Protein AF-A0A1Z1FDJ7-F1 (afdb_monomer)

Foldseek 3Di:
DPDPPDPDPPVVVVLLVVLLPDPQLVVLLVVLVVLQVVLQVVLVVCVVVVNNVVSVVSNVVSVVSSVVSNVVSVVNSPPDD

Structure (mmCIF, N/CA/C/O backbone):
data_AF-A0A1Z1FDJ7-F1
#
_entry.id   AF-A0A1Z1FDJ7-F1
#
loop_
_atom_site.group_PDB
_atom_site.id
_atom_site.type_symbol
_atom_site.label_atom_id
_atom_site.label_alt_id
_atom_site.label_comp_id
_atom_site.label_asym_id
_atom_site.label_entity_id
_atom_site.label_seq_id
_atom_site.pdbx_PDB_ins_code
_atom_site.Cartn_x
_atom_site.Cartn_y
_atom_site.Cartn_z
_atom_site.occupancy
_atom_site.B_iso_or_equiv
_atom_site.auth_seq_id
_atom_site.auth_comp_id
_atom_site.auth_asym_id
_atom_site.auth_atom_id
_atom_site.pdbx_PDB_model_num
ATOM 1 N N . MET A 1 1 ? 15.859 28.123 -49.409 1.00 45.25 1 MET A N 1
ATOM 2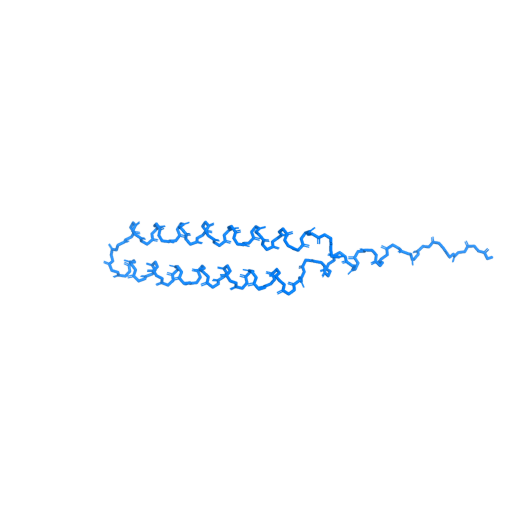 C CA . MET A 1 1 ? 15.961 26.824 -48.705 1.00 45.25 1 MET A CA 1
ATOM 3 C C . MET A 1 1 ? 16.719 27.023 -47.398 1.00 45.25 1 MET A C 1
ATOM 5 O O . MET A 1 1 ? 17.916 27.190 -47.504 1.00 45.25 1 MET A O 1
ATOM 9 N N . LYS A 1 2 ? 16.055 27.129 -46.233 1.00 46.16 2 LYS A N 1
ATOM 10 C CA . LYS A 1 2 ? 16.620 27.028 -44.854 1.00 46.16 2 LYS A CA 1
ATOM 11 C C . LYS A 1 2 ? 15.480 27.154 -43.814 1.00 46.16 2 LYS A C 1
ATOM 13 O O . LYS A 1 2 ? 15.495 28.019 -42.951 1.00 46.16 2 LYS A O 1
ATOM 18 N N . LYS A 1 3 ? 14.426 26.347 -43.961 1.00 47.69 3 LYS A N 1
ATOM 19 C CA . LYS A 1 3 ? 13.309 26.253 -43.002 1.00 47.69 3 LYS A CA 1
ATOM 20 C C . LYS A 1 3 ? 13.056 24.776 -42.690 1.00 47.69 3 LYS A C 1
ATOM 22 O O . LYS A 1 3 ? 12.029 24.251 -43.084 1.00 47.69 3 LYS A O 1
ATOM 27 N N . LEU A 1 4 ? 14.044 24.087 -42.124 1.00 54.34 4 LEU A N 1
ATOM 28 C CA . LEU A 1 4 ? 13.944 22.668 -41.742 1.00 54.34 4 LEU A CA 1
ATOM 29 C C . LEU A 1 4 ? 14.772 22.399 -40.473 1.00 54.34 4 LEU A C 1
ATOM 31 O O . LEU A 1 4 ? 15.602 21.501 -40.447 1.00 54.34 4 LEU A O 1
ATOM 35 N N . ILE A 1 5 ? 14.611 23.226 -39.439 1.00 57.12 5 ILE A N 1
ATOM 36 C CA . ILE A 1 5 ? 15.213 22.975 -38.121 1.00 57.12 5 ILE A CA 1
ATOM 37 C C . ILE A 1 5 ? 14.178 23.360 -37.059 1.00 57.12 5 ILE A C 1
ATOM 39 O O . ILE A 1 5 ? 14.302 24.398 -36.424 1.00 57.12 5 ILE A O 1
ATOM 43 N N . ALA A 1 6 ? 13.081 22.610 -36.948 1.00 53.25 6 ALA A N 1
ATOM 44 C CA . ALA A 1 6 ? 12.097 22.842 -35.879 1.00 53.25 6 ALA A CA 1
ATOM 45 C C . ALA A 1 6 ? 11.224 21.620 -35.541 1.00 53.25 6 ALA A C 1
ATOM 47 O O . ALA A 1 6 ? 10.157 21.779 -34.964 1.00 53.25 6 ALA A O 1
ATOM 48 N N . THR A 1 7 ? 11.623 20.401 -35.912 1.00 53.97 7 THR A N 1
ATOM 49 C CA . THR A 1 7 ? 10.772 19.207 -35.731 1.00 53.97 7 THR A CA 1
ATOM 50 C C . THR A 1 7 ? 11.592 17.969 -35.372 1.00 53.97 7 THR A C 1
ATOM 52 O O . THR A 1 7 ? 11.433 16.924 -35.991 1.00 53.97 7 THR A O 1
ATOM 55 N N . ALA A 1 8 ? 12.514 18.084 -34.414 1.00 53.75 8 ALA A N 1
ATOM 56 C CA . ALA A 1 8 ? 13.282 16.934 -33.915 1.00 53.75 8 ALA A CA 1
ATOM 57 C C . ALA A 1 8 ? 13.052 16.636 -32.421 1.00 53.75 8 ALA A C 1
ATOM 59 O O . ALA A 1 8 ? 13.374 15.547 -31.965 1.00 53.75 8 ALA A O 1
ATOM 60 N N . SER A 1 9 ? 12.460 17.557 -31.653 1.00 53.16 9 SER A N 1
ATOM 61 C CA . SER A 1 9 ? 12.411 17.438 -30.186 1.00 53.16 9 SER A CA 1
ATOM 62 C C . SER A 1 9 ? 11.159 16.753 -29.625 1.00 53.16 9 SER A C 1
ATOM 64 O O . SER A 1 9 ? 11.114 16.488 -28.432 1.00 53.16 9 SER A O 1
ATOM 66 N N . ALA A 1 10 ? 10.154 16.431 -30.449 1.00 52.59 10 ALA A N 1
ATOM 67 C CA . ALA A 1 10 ? 8.938 15.761 -29.969 1.00 52.59 10 ALA A CA 1
ATOM 68 C C . ALA A 1 10 ? 9.120 14.244 -29.757 1.00 52.59 10 ALA A C 1
ATOM 70 O O . ALA A 1 10 ? 8.407 13.650 -28.958 1.00 52.59 10 ALA A O 1
ATOM 71 N N . ALA A 1 11 ? 10.092 13.617 -30.430 1.00 53.12 11 ALA A N 1
ATOM 72 C CA . ALA A 1 11 ? 10.326 12.176 -30.309 1.00 53.12 11 ALA A CA 1
ATOM 73 C C . ALA A 1 11 ? 10.993 11.780 -28.977 1.00 53.12 11 ALA A C 1
ATOM 75 O O . ALA A 1 11 ? 10.792 10.667 -28.508 1.00 53.12 11 ALA A O 1
ATOM 76 N N . ALA A 1 12 ? 11.743 12.690 -28.344 1.00 51.91 12 ALA A N 1
ATOM 77 C CA . ALA A 1 12 ? 12.411 12.413 -27.071 1.00 51.91 12 ALA A CA 1
ATOM 78 C C . ALA A 1 12 ? 11.434 12.358 -25.882 1.00 51.91 12 ALA A C 1
ATOM 80 O O . ALA A 1 12 ? 11.659 11.599 -24.950 1.00 51.91 12 ALA A O 1
ATOM 81 N N . LEU A 1 13 ? 10.329 13.113 -25.931 1.00 52.41 13 LEU A N 1
ATOM 82 C CA . LEU A 1 13 ? 9.297 13.071 -24.887 1.00 52.41 13 LEU A CA 1
ATOM 83 C C . LEU A 1 13 ? 8.387 11.840 -25.016 1.00 52.41 13 LEU A C 1
ATOM 85 O O . LEU A 1 13 ? 7.909 11.332 -24.012 1.00 52.41 13 LEU A O 1
ATOM 89 N N . GLY A 1 14 ? 8.179 11.331 -26.236 1.00 51.38 14 GLY A N 1
ATOM 90 C CA . GLY A 1 14 ? 7.360 10.134 -26.467 1.00 51.38 14 GLY A CA 1
ATOM 91 C C . GLY A 1 14 ? 8.015 8.822 -26.020 1.00 51.38 14 GLY A C 1
ATOM 92 O O . GLY A 1 14 ? 7.305 7.857 -25.775 1.00 51.38 14 GLY A O 1
ATOM 93 N N . LEU A 1 15 ? 9.346 8.785 -25.897 1.00 52.84 15 LEU A N 1
ATOM 94 C CA . LEU A 1 15 ? 10.085 7.615 -25.400 1.00 52.84 15 LEU A CA 1
ATOM 95 C C . LEU A 1 15 ? 10.182 7.579 -23.869 1.00 52.84 15 LEU A C 1
ATOM 97 O O . LEU A 1 15 ? 10.348 6.504 -23.312 1.00 52.84 15 LEU A O 1
ATOM 101 N N . ALA A 1 16 ? 10.056 8.728 -23.196 1.00 53.50 16 ALA A N 1
ATOM 102 C CA . ALA A 1 16 ? 10.096 8.799 -21.736 1.00 53.50 16 ALA A CA 1
ATOM 103 C C . ALA A 1 16 ? 8.787 8.315 -21.087 1.00 53.50 16 ALA A C 1
ATOM 105 O O . ALA A 1 16 ? 8.835 7.707 -20.030 1.00 53.50 16 ALA A O 1
ATOM 106 N N . LEU A 1 17 ? 7.628 8.516 -21.732 1.00 54.28 17 LEU A N 1
ATOM 107 C CA . LEU A 1 17 ? 6.349 8.000 -21.216 1.00 54.28 17 LEU A CA 1
ATOM 108 C C . LEU A 1 17 ? 6.190 6.482 -21.373 1.00 54.28 17 LEU A C 1
ATOM 110 O O . LEU A 1 17 ? 5.387 5.896 -20.669 1.00 54.28 17 LEU A O 1
ATOM 114 N N . ALA A 1 18 ? 6.921 5.850 -22.295 1.00 56.28 18 ALA A N 1
ATOM 115 C CA . ALA A 1 18 ? 6.887 4.395 -22.457 1.00 56.28 18 ALA A CA 1
ATOM 116 C C . ALA A 1 18 ? 7.815 3.661 -21.471 1.00 56.28 18 ALA A C 1
ATOM 118 O O . ALA A 1 18 ? 7.835 2.435 -21.466 1.00 56.28 18 ALA A O 1
ATOM 119 N N . ALA A 1 19 ? 8.627 4.398 -20.702 1.00 57.19 19 ALA A N 1
ATOM 120 C CA . ALA A 1 19 ? 9.527 3.827 -19.705 1.00 57.19 19 ALA A CA 1
ATOM 121 C C . ALA A 1 19 ? 8.851 3.633 -18.334 1.00 57.19 19 ALA A C 1
ATOM 123 O O . ALA A 1 19 ? 9.214 2.669 -17.671 1.00 57.19 19 ALA A O 1
ATOM 124 N N . CYS A 1 20 ? 7.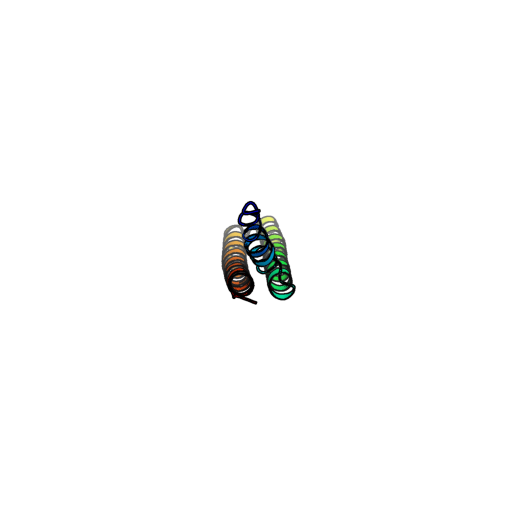862 4.472 -17.990 1.00 59.94 20 CYS A N 1
ATOM 125 C CA . CYS A 1 20 ? 7.013 4.395 -16.783 1.00 59.94 20 CYS A CA 1
ATOM 126 C C . CYS A 1 20 ? 5.702 3.604 -17.011 1.00 59.94 20 CYS A C 1
ATOM 128 O O . CYS A 1 20 ? 4.647 4.000 -16.537 1.00 59.94 20 CYS A O 1
ATOM 130 N N . ASP A 1 21 ? 5.719 2.612 -17.900 1.00 71.88 21 ASP A N 1
ATOM 131 C CA . ASP A 1 21 ? 4.592 1.683 -18.114 1.00 71.88 21 ASP A CA 1
ATOM 132 C C . ASP A 1 21 ? 5.183 0.322 -18.498 1.00 71.88 21 ASP A C 1
ATOM 134 O O . ASP A 1 21 ? 4.875 -0.293 -19.529 1.00 71.88 21 ASP A O 1
ATOM 138 N N . SER A 1 22 ? 6.214 -0.082 -17.754 1.00 80.25 22 SER A N 1
ATOM 139 C CA . SER A 1 22 ? 6.905 -1.327 -18.052 1.00 80.25 22 SER A CA 1
ATOM 140 C C . SER A 1 22 ? 6.077 -2.512 -17.538 1.00 80.25 22 SER A C 1
ATOM 142 O O . SER A 1 22 ? 5.511 -2.452 -16.451 1.00 80.25 22 SER A O 1
ATOM 144 N N . PRO A 1 23 ? 6.049 -3.667 -18.231 1.00 84.06 23 PRO A N 1
ATOM 145 C CA . PRO A 1 23 ? 5.322 -4.837 -17.731 1.00 84.06 23 PRO A CA 1
ATOM 146 C C . PRO A 1 23 ? 5.793 -5.344 -16.360 1.00 84.06 23 PRO A C 1
ATOM 148 O O . PRO A 1 23 ? 5.123 -6.187 -15.771 1.00 84.06 23 PRO A O 1
ATOM 151 N N . ALA A 1 24 ? 6.982 -4.935 -15.910 1.00 84.25 24 ALA A N 1
ATOM 152 C CA . ALA A 1 24 ? 7.532 -5.302 -14.611 1.00 84.25 24 ALA A CA 1
ATOM 153 C C . ALA A 1 24 ? 7.055 -4.357 -13.497 1.00 84.25 24 ALA A C 1
ATOM 155 O O . ALA A 1 24 ? 6.680 -4.855 -12.443 1.00 84.25 24 ALA A O 1
ATOM 156 N N . GLU A 1 25 ? 7.035 -3.046 -13.758 1.00 86.25 25 GLU A N 1
ATOM 157 C CA . GLU A 1 25 ? 6.424 -2.006 -12.910 1.00 86.25 25 GLU A CA 1
ATOM 158 C C . GLU A 1 25 ? 4.950 -2.327 -12.662 1.00 86.25 25 GLU A C 1
ATOM 160 O O . GLU A 1 25 ? 4.584 -2.598 -11.527 1.00 86.25 25 GLU A O 1
ATOM 165 N N . ASN A 1 26 ? 4.155 -2.510 -13.720 1.00 87.69 26 ASN A N 1
ATOM 16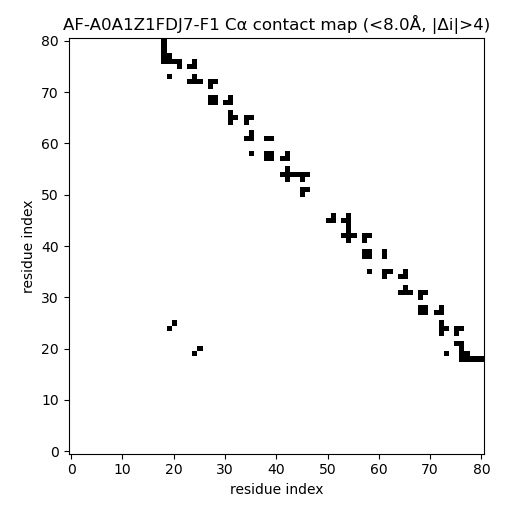6 C CA . ASN A 1 26 ? 2.725 -2.806 -13.576 1.00 87.69 26 ASN A CA 1
ATOM 167 C C . ASN A 1 26 ? 2.471 -4.113 -12.807 1.00 87.69 26 ASN A C 1
ATOM 169 O O . ASN A 1 26 ? 1.536 -4.208 -12.030 1.00 87.69 26 ASN A O 1
ATOM 173 N N . GLN A 1 27 ? 3.311 -5.141 -12.988 1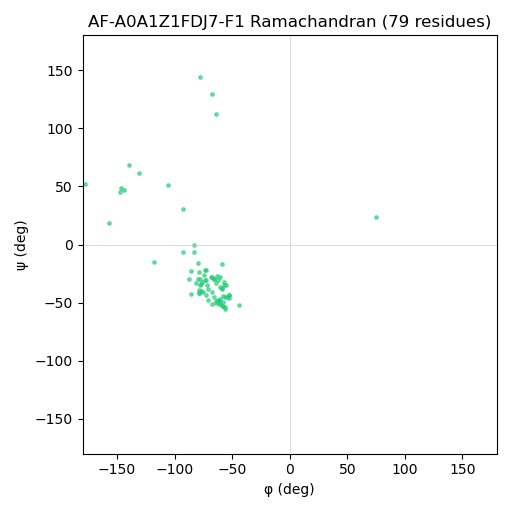.00 90.00 27 GLN A N 1
ATOM 174 C CA . GLN A 1 27 ? 3.180 -6.381 -12.208 1.00 90.00 27 GLN A CA 1
ATOM 175 C C . GLN A 1 27 ? 3.520 -6.190 -10.728 1.00 90.00 27 GLN A C 1
ATOM 177 O O . GLN A 1 27 ? 3.073 -6.977 -9.896 1.00 90.00 27 GLN A O 1
ATOM 182 N N . MET A 1 28 ? 4.386 -5.238 -10.400 1.00 90.38 28 MET A N 1
ATOM 183 C CA . MET A 1 28 ? 4.722 -4.903 -9.020 1.00 90.38 28 MET A CA 1
ATOM 184 C C . MET A 1 28 ? 3.626 -4.041 -8.394 1.00 90.38 28 MET A C 1
ATOM 186 O O . MET A 1 28 ? 3.222 -4.357 -7.281 1.00 90.38 28 MET A O 1
ATOM 190 N N . GLU A 1 29 ? 3.086 -3.064 -9.125 1.00 89.62 29 GLU A N 1
ATOM 191 C CA . GLU A 1 29 ? 1.900 -2.292 -8.725 1.00 89.62 29 GLU A CA 1
ATOM 192 C C . GLU A 1 29 ? 0.689 -3.208 -8.487 1.00 89.62 29 GLU A C 1
ATOM 194 O O . GLU A 1 29 ? 0.117 -3.189 -7.404 1.00 89.62 29 GLU A O 1
ATOM 199 N N . ASP A 1 30 ? 0.380 -4.121 -9.419 1.00 94.00 30 ASP A N 1
ATOM 200 C CA . ASP A 1 30 ? -0.697 -5.114 -9.261 1.00 94.00 30 ASP A CA 1
ATOM 201 C C . ASP A 1 30 ? -0.501 -5.986 -7.999 1.00 94.00 30 ASP A C 1
ATOM 203 O O . ASP A 1 30 ? -1.457 -6.474 -7.393 1.00 94.00 30 ASP A O 1
ATOM 207 N N . GLN A 1 31 ? 0.753 -6.254 -7.613 1.00 93.31 31 G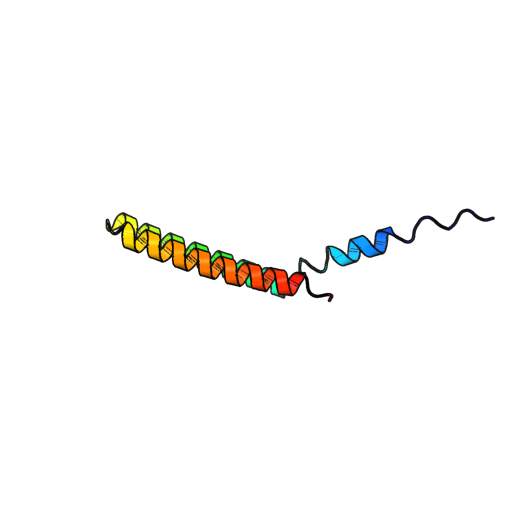LN A N 1
ATOM 208 C CA . GLN A 1 31 ? 1.061 -7.003 -6.392 1.00 93.31 31 GLN A CA 1
ATOM 209 C C . GLN A 1 31 ? 0.925 -6.146 -5.133 1.00 93.31 31 GLN A C 1
ATOM 211 O O . GLN A 1 31 ? 0.538 -6.698 -4.104 1.00 93.31 31 GLN A O 1
ATOM 216 N N . ALA A 1 32 ? 1.261 -4.858 -5.202 1.00 93.00 32 ALA A N 1
ATOM 217 C CA . ALA A 1 32 ? 1.077 -3.904 -4.114 1.00 93.00 32 ALA A CA 1
ATOM 218 C C . ALA A 1 32 ? -0.421 -3.740 -3.807 1.00 93.00 32 ALA A C 1
ATOM 220 O O . ALA A 1 32 ? -0.839 -4.029 -2.687 1.00 93.00 32 ALA A O 1
ATOM 221 N N . GLU A 1 33 ? -1.237 -3.487 -4.838 1.00 94.00 33 GLU A N 1
ATOM 222 C CA . GLU A 1 33 ? -2.702 -3.391 -4.735 1.00 94.00 33 GLU A CA 1
ATOM 223 C C . GLU A 1 33 ? -3.303 -4.687 -4.162 1.00 94.00 33 GLU A C 1
ATOM 225 O O . GLU A 1 33 ? -4.098 -4.667 -3.226 1.00 94.00 33 GLU A O 1
ATOM 230 N N . ALA A 1 34 ? -2.850 -5.858 -4.630 1.00 95.81 34 ALA A N 1
ATOM 231 C CA . ALA A 1 34 ? -3.326 -7.133 -4.093 1.00 95.81 34 ALA A CA 1
ATOM 232 C C . ALA A 1 34 ? -2.935 -7.372 -2.621 1.00 95.81 34 ALA A C 1
ATOM 234 O O . ALA A 1 34 ? -3.626 -8.114 -1.914 1.00 95.81 34 ALA A O 1
ATOM 235 N N . VAL A 1 35 ? -1.807 -6.817 -2.162 1.00 93.56 35 VAL A N 1
ATOM 236 C CA . VAL A 1 35 ? -1.414 -6.866 -0.747 1.00 93.56 35 VAL A CA 1
ATOM 237 C C . VAL A 1 35 ? -2.331 -5.970 0.070 1.00 93.56 35 VAL A C 1
ATOM 239 O O . VAL A 1 35 ? -2.843 -6.455 1.079 1.00 93.56 35 VAL A O 1
ATOM 242 N N . GLU A 1 36 ? -2.560 -4.738 -0.383 1.00 94.06 36 GLU A N 1
ATOM 243 C CA . GLU A 1 36 ? -3.425 -3.754 0.269 1.00 94.06 36 GLU A CA 1
ATOM 244 C C . GLU A 1 36 ? -4.853 -4.296 0.425 1.00 94.06 36 GLU A C 1
ATOM 246 O O . GLU A 1 36 ? -5.324 -4.440 1.557 1.00 94.06 36 GLU A O 1
ATOM 251 N N . ASP A 1 37 ? -5.460 -4.774 -0.668 1.00 95.75 37 ASP A N 1
ATOM 252 C CA . ASP A 1 37 ? -6.780 -5.424 -0.685 1.00 95.75 37 ASP A CA 1
ATOM 253 C C . ASP A 1 37 ? -6.861 -6.580 0.325 1.00 95.75 37 ASP A C 1
ATOM 255 O O . ASP A 1 37 ? -7.854 -6.775 1.036 1.00 95.75 37 ASP A O 1
ATOM 259 N N . GLN A 1 38 ? -5.814 -7.411 0.385 1.00 95.19 38 GLN A N 1
ATOM 260 C CA . GLN A 1 38 ? -5.787 -8.549 1.296 1.00 95.19 38 GLN A CA 1
ATOM 261 C C . GLN A 1 38 ? -5.726 -8.093 2.758 1.00 95.19 38 GLN A C 1
ATOM 263 O O . GLN A 1 38 ? -6.361 -8.718 3.619 1.00 95.19 38 GLN A O 1
ATOM 268 N N . THR A 1 39 ? -4.933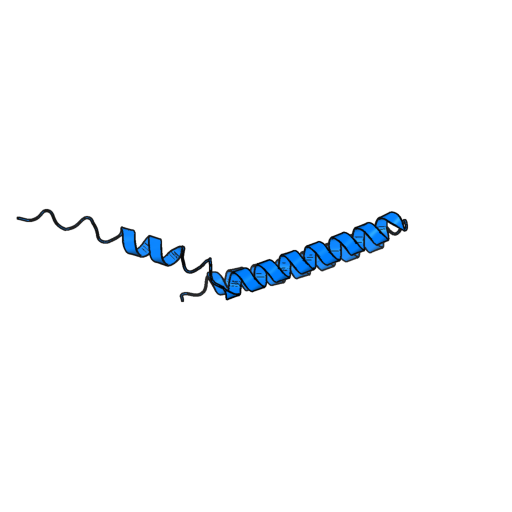 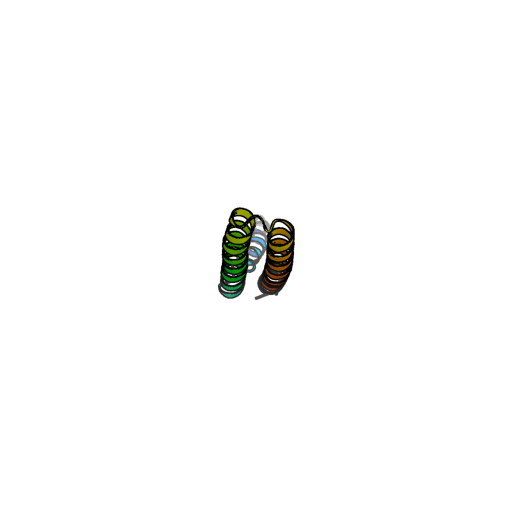-7.065 3.055 1.00 94.19 39 THR A N 1
ATOM 269 C CA . THR A 1 39 ? -4.817 -6.514 4.405 1.00 94.19 39 THR A CA 1
ATOM 270 C C . THR A 1 39 ? -6.069 -5.765 4.830 1.00 94.19 39 THR A C 1
ATOM 272 O O . THR A 1 39 ? -6.493 -5.982 5.961 1.00 94.19 39 THR A O 1
ATOM 275 N N . GLU A 1 40 ? -6.725 -5.026 3.937 1.00 95.19 40 GLU A N 1
ATOM 276 C CA . GLU A 1 40 ? -7.987 -4.332 4.217 1.00 95.19 40 GLU A CA 1
ATOM 277 C C . GLU A 1 40 ? -9.098 -5.343 4.538 1.00 95.19 40 GLU A C 1
ATOM 279 O O . GLU A 1 40 ? -9.694 -5.296 5.611 1.00 95.19 40 GLU A O 1
ATOM 284 N N . MET A 1 41 ? -9.277 -6.386 3.715 1.00 96.88 41 MET A N 1
ATOM 285 C CA . MET A 1 41 ? -10.228 -7.469 4.026 1.00 96.88 41 MET A CA 1
ATOM 286 C C . MET A 1 41 ? -9.934 -8.155 5.370 1.00 96.88 41 MET A C 1
ATOM 288 O O . MET A 1 41 ? -10.840 -8.639 6.060 1.00 96.88 41 MET A O 1
ATOM 292 N N . GLN A 1 42 ? -8.655 -8.276 5.734 1.00 96.06 42 GLN A N 1
ATOM 293 C CA . GLN A 1 42 ? -8.272 -8.844 7.020 1.00 96.06 42 GLN A CA 1
ATOM 294 C C . GLN A 1 42 ? -8.584 -7.880 8.167 1.00 96.06 42 GLN A C 1
ATOM 296 O O . GLN A 1 42 ? -9.126 -8.335 9.176 1.00 96.06 42 GLN A O 1
ATOM 301 N N . ALA A 1 43 ? -8.291 -6.593 8.013 1.00 96.25 43 ALA A N 1
ATOM 302 C CA . ALA A 1 43 ? -8.590 -5.552 8.984 1.00 96.25 43 ALA A CA 1
ATOM 303 C C . ALA A 1 43 ? -10.099 -5.438 9.226 1.00 96.25 43 ALA A C 1
ATOM 305 O O . ALA A 1 43 ? -10.518 -5.587 10.372 1.00 96.25 43 ALA A O 1
ATOM 306 N N . GLU A 1 44 ? -10.919 -5.381 8.172 1.00 96.62 44 GLU A N 1
ATOM 307 C CA . GLU A 1 44 ? -12.387 -5.404 8.271 1.00 96.62 44 GLU A CA 1
ATOM 308 C C . GLU A 1 44 ? -12.879 -6.600 9.103 1.00 96.62 44 GLU A C 1
ATOM 310 O O . GLU A 1 44 ? -13.732 -6.471 9.983 1.00 96.62 44 GLU A O 1
ATOM 315 N N . SER A 1 45 ? -12.300 -7.789 8.890 1.00 97.50 45 SER A N 1
ATOM 316 C CA . SER A 1 45 ? -12.673 -8.982 9.661 1.00 97.50 45 SER A CA 1
ATOM 317 C C . SER A 1 45 ? -12.314 -8.885 11.153 1.00 97.50 45 SER A C 1
ATOM 319 O O . SER A 1 45 ? -12.983 -9.491 11.998 1.00 97.50 45 SER A O 1
ATOM 321 N N . LEU A 1 46 ? -11.254 -8.141 11.487 1.00 96.88 46 LEU A N 1
ATOM 322 C CA . LEU A 1 46 ? -10.819 -7.880 12.859 1.00 96.88 46 LEU A CA 1
ATOM 323 C C . LEU A 1 46 ? -11.689 -6.793 13.505 1.00 96.88 46 LEU A C 1
ATOM 325 O O . LEU A 1 46 ? -12.061 -6.944 14.673 1.00 96.88 46 LEU A O 1
ATOM 329 N N . GLU A 1 47 ? -12.065 -5.754 12.759 1.00 96.62 47 GLU A N 1
ATOM 330 C CA . GLU A 1 47 ? -13.011 -4.722 13.198 1.00 96.62 47 GLU A CA 1
ATOM 331 C C . GLU A 1 47 ? -14.382 -5.317 13.526 1.00 96.62 47 GLU A C 1
ATOM 333 O O . GLU A 1 47 ? -14.907 -5.090 14.619 1.00 96.62 47 GLU A O 1
ATOM 338 N N . ASP A 1 48 ? -14.915 -6.179 12.655 1.00 97.31 48 ASP A N 1
ATOM 339 C CA . ASP A 1 48 ? -16.177 -6.898 12.879 1.00 97.31 48 ASP A CA 1
ATOM 340 C C . ASP A 1 48 ? -16.124 -7.797 14.130 1.00 97.31 48 ASP A C 1
ATOM 342 O O . ASP A 1 48 ? -17.137 -8.046 14.795 1.00 97.31 48 ASP A O 1
ATOM 346 N N . ALA A 1 49 ? -14.928 -8.272 14.492 1.00 97.31 49 ALA A N 1
ATOM 347 C CA . ALA A 1 49 ? -14.678 -9.027 15.717 1.00 97.31 49 ALA A CA 1
ATOM 348 C C . ALA A 1 49 ? -14.467 -8.136 16.962 1.00 97.31 49 ALA A C 1
ATOM 350 O O . ALA A 1 49 ? -14.270 -8.662 18.063 1.00 97.31 49 ALA A O 1
ATOM 351 N N . GLY A 1 50 ? -14.524 -6.809 16.817 1.00 97.06 50 GLY A N 1
ATOM 352 C CA . GLY A 1 50 ? -14.309 -5.828 17.881 1.00 97.06 50 GLY A CA 1
ATOM 353 C C . GLY A 1 50 ? -12.840 -5.652 18.273 1.00 97.06 50 GLY A C 1
ATOM 354 O O . GLY A 1 50 ? -12.550 -5.276 19.411 1.00 97.06 50 GLY A O 1
ATOM 355 N N . MET A 1 51 ? -11.909 -5.974 17.373 1.00 97.31 51 MET A N 1
ATOM 356 C CA . MET A 1 51 ? -10.464 -5.907 17.597 1.00 97.31 51 MET A CA 1
ATOM 357 C C . MET A 1 51 ? -9.825 -4.717 16.863 1.00 97.31 51 MET A C 1
ATOM 359 O O . MET A 1 51 ? -8.817 -4.899 16.188 1.00 97.31 51 MET A O 1
ATOM 363 N N . GLU A 1 52 ? -10.369 -3.508 17.051 1.00 95.19 52 GLU A N 1
ATOM 364 C CA . GLU A 1 52 ? -9.928 -2.252 16.398 1.00 95.19 52 GLU A CA 1
ATOM 365 C C . GLU A 1 52 ? -8.397 -2.088 16.389 1.00 95.19 52 GLU A C 1
ATOM 367 O O . GLU A 1 52 ? -7.794 -1.993 15.334 1.00 95.19 52 GLU A O 1
ATOM 372 N N . GLN A 1 53 ? -7.715 -2.218 17.536 1.00 96.62 53 GLN A N 1
ATOM 373 C CA . GLN A 1 53 ? -6.249 -2.057 17.566 1.00 96.62 53 GLN A CA 1
ATOM 374 C C . GLN A 1 53 ? -5.467 -3.085 16.737 1.00 96.62 53 GLN A C 1
ATOM 376 O O . GLN A 1 53 ? -4.325 -2.832 16.367 1.00 96.62 53 GLN A O 1
ATOM 381 N N . GLN A 1 54 ? -6.014 -4.284 16.528 1.00 95.88 54 GLN A N 1
ATOM 382 C CA . GLN A 1 54 ? -5.368 -5.275 15.666 1.00 95.88 54 GLN A CA 1
ATOM 383 C C . GLN A 1 54 ? -5.663 -5.004 14.196 1.00 95.88 54 GLN A C 1
ATOM 385 O O . GLN A 1 54 ? -4.784 -5.276 13.388 1.00 95.88 54 GLN A O 1
ATOM 390 N N . ALA A 1 55 ? -6.847 -4.475 13.873 1.00 96.56 55 ALA A N 1
ATOM 391 C CA . ALA A 1 55 ? -7.166 -3.999 12.533 1.00 96.56 55 ALA A CA 1
ATOM 392 C C . ALA A 1 55 ? -6.218 -2.859 12.134 1.00 96.56 55 ALA A C 1
ATOM 394 O O . ALA A 1 55 ? -5.496 -3.022 11.157 1.00 96.56 55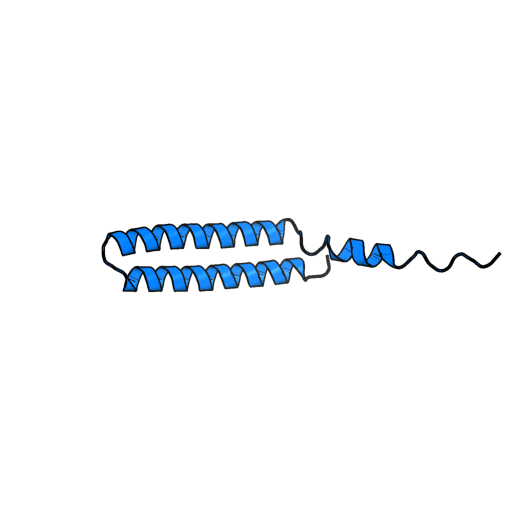 ALA A O 1
ATOM 395 N N . ASP A 1 56 ? -6.079 -1.832 12.986 1.00 96.38 56 ASP A N 1
ATOM 396 C CA . ASP A 1 56 ? -5.163 -0.700 12.769 1.00 96.38 56 ASP A CA 1
ATOM 397 C C . ASP A 1 56 ? -3.723 -1.173 12.489 1.00 96.38 56 ASP A C 1
ATOM 399 O O . ASP A 1 56 ? -3.066 -0.721 11.559 1.00 96.38 56 ASP A O 1
ATOM 403 N N . MET A 1 57 ? -3.213 -2.127 13.281 1.00 96.81 57 MET A N 1
ATOM 404 C CA . MET A 1 57 ? -1.861 -2.668 13.079 1.00 96.81 57 MET A CA 1
ATOM 405 C C . MET A 1 57 ? -1.720 -3.484 11.789 1.00 96.81 57 MET A C 1
ATOM 407 O O . MET A 1 57 ? -0.600 -3.647 11.301 1.00 96.81 57 MET A O 1
ATOM 411 N N . VAL A 1 58 ? -2.799 -4.103 11.307 1.00 95.38 58 VAL A N 1
ATOM 412 C CA . VAL A 1 58 ? -2.792 -4.880 10.062 1.00 95.38 58 VAL A CA 1
ATOM 413 C C . VAL A 1 58 ? -2.850 -3.948 8.859 1.00 95.38 58 VAL A C 1
ATOM 415 O O . VAL A 1 58 ? -2.087 -4.180 7.926 1.00 95.38 58 VAL A O 1
ATOM 418 N N . GLU A 1 59 ? -3.673 -2.899 8.908 1.00 95.44 59 GLU A N 1
ATOM 419 C CA . GLU A 1 59 ? -3.684 -1.825 7.907 1.00 95.44 59 GLU A CA 1
ATOM 420 C C . GLU A 1 59 ? -2.318 -1.150 7.818 1.00 95.44 59 GLU A C 1
ATOM 422 O O . GLU A 1 59 ? -1.715 -1.174 6.754 1.00 95.44 59 GLU A O 1
ATOM 427 N N . GLU A 1 60 ? -1.753 -0.684 8.937 1.00 96.38 60 GLU A N 1
ATOM 428 C CA . GLU A 1 60 ? -0.459 0.020 8.941 1.00 96.38 60 GLU A CA 1
ATOM 429 C C . GLU A 1 60 ? 0.679 -0.852 8.368 1.00 96.38 60 GLU A C 1
ATOM 431 O O . GLU A 1 60 ? 1.530 -0.378 7.619 1.00 96.38 60 GLU A O 1
ATOM 436 N N . GLN A 1 61 ? 0.680 -2.161 8.655 1.00 94.44 61 GLN A N 1
ATOM 437 C CA . GLN A 1 61 ? 1.643 -3.098 8.056 1.00 94.44 61 GLN A CA 1
ATOM 438 C C . GLN A 1 61 ? 1.373 -3.393 6.574 1.00 94.44 61 GLN A C 1
ATOM 440 O O . GLN A 1 61 ? 2.308 -3.731 5.843 1.00 94.44 61 GLN A O 1
ATOM 445 N N . GLY A 1 62 ? 0.108 -3.358 6.156 1.00 94.62 62 GLY A N 1
ATOM 446 C CA . GLY A 1 62 ? -0.305 -3.505 4.765 1.00 94.62 62 GLY A CA 1
ATOM 447 C C . GLY A 1 62 ? 0.140 -2.314 3.933 1.00 94.62 62 GLY A C 1
ATOM 448 O O . GLY A 1 62 ? 0.845 -2.514 2.946 1.00 94.62 62 GLY A O 1
ATOM 449 N N . GLU A 1 63 ? -0.172 -1.106 4.403 1.00 94.75 63 GLU A N 1
ATOM 450 C CA . GLU A 1 63 ? 0.246 0.172 3.822 1.00 94.75 63 GLU A CA 1
ATOM 451 C C . GLU A 1 63 ? 1.772 0.252 3.711 1.00 94.75 63 GLU A C 1
ATOM 453 O O . GLU A 1 63 ? 2.285 0.384 2.605 1.00 94.75 63 GLU A O 1
ATOM 458 N N . GLU A 1 64 ? 2.530 0.035 4.800 1.00 96.38 64 GLU A N 1
ATOM 459 C CA . GLU A 1 64 ? 4.005 0.065 4.738 1.00 96.38 64 GLU A CA 1
ATOM 460 C C . GLU A 1 64 ? 4.567 -0.910 3.694 1.00 96.38 64 GLU A C 1
ATOM 462 O O . GLU A 1 64 ? 5.602 -0.663 3.070 1.00 96.38 64 GLU A O 1
ATOM 467 N N . ARG A 1 65 ? 3.917 -2.064 3.517 1.00 93.69 65 ARG A N 1
ATOM 468 C CA . ARG A 1 65 ? 4.355 -3.061 2.545 1.00 93.69 65 ARG A CA 1
ATOM 469 C C . ARG A 1 65 ? 3.973 -2.684 1.117 1.00 93.69 65 ARG A C 1
ATOM 471 O O . ARG A 1 65 ? 4.794 -2.937 0.234 1.00 93.69 65 ARG A O 1
ATOM 478 N N . SER A 1 66 ? 2.774 -2.145 0.911 1.00 93.38 66 SER A N 1
ATOM 479 C CA . SER A 1 66 ? 2.319 -1.631 -0.381 1.00 93.38 66 SER A CA 1
ATOM 480 C C . SER A 1 66 ? 3.233 -0.493 -0.830 1.00 93.38 66 SER A C 1
ATOM 482 O O . SER A 1 66 ? 3.862 -0.607 -1.877 1.00 93.38 66 SER A O 1
ATOM 484 N N . ASP A 1 67 ? 3.483 0.484 0.045 1.00 93.81 67 ASP A N 1
ATOM 485 C CA . ASP A 1 67 ? 4.382 1.618 -0.193 1.00 93.81 67 ASP A CA 1
ATOM 486 C C . ASP A 1 67 ? 5.790 1.166 -0.612 1.00 93.81 67 ASP A C 1
ATOM 488 O O . ASP A 1 67 ? 6.364 1.676 -1.573 1.00 93.81 67 ASP A O 1
ATOM 492 N N . MET A 1 68 ? 6.366 0.169 0.075 1.00 94.75 68 MET A N 1
ATOM 493 C CA . MET A 1 68 ? 7.672 -0.384 -0.311 1.00 94.75 68 MET A CA 1
ATOM 494 C C . MET A 1 68 ? 7.651 -1.060 -1.691 1.00 94.75 68 MET A C 1
ATOM 496 O O . MET A 1 68 ? 8.676 -1.089 -2.377 1.00 94.75 68 MET A O 1
ATOM 500 N N . MET A 1 69 ? 6.530 -1.674 -2.072 1.00 92.31 69 MET A N 1
ATOM 501 C CA . MET A 1 69 ? 6.368 -2.316 -3.377 1.00 92.31 69 MET A CA 1
ATOM 502 C C . MET A 1 69 ? 6.162 -1.281 -4.485 1.00 92.31 69 MET A C 1
ATOM 504 O O . MET A 1 69 ? 6.780 -1.432 -5.538 1.00 92.31 69 MET A O 1
ATOM 508 N N . GLU A 1 70 ? 5.381 -0.231 -4.231 1.00 90.81 70 GLU A N 1
ATOM 509 C CA . GLU A 1 70 ? 5.198 0.913 -5.128 1.00 90.81 70 GLU A CA 1
ATOM 510 C C . GLU A 1 70 ? 6.514 1.665 -5.349 1.00 90.81 70 GLU A C 1
ATOM 512 O O . GLU A 1 70 ? 6.914 1.856 -6.492 1.00 90.81 70 GLU A O 1
ATOM 517 N N . GLU A 1 71 ? 7.270 1.985 -4.290 1.00 90.81 71 GLU A N 1
ATOM 518 C CA . GLU A 1 71 ? 8.584 2.638 -4.424 1.00 90.81 71 GLU A CA 1
ATOM 519 C C . GLU A 1 71 ? 9.546 1.776 -5.262 1.00 90.81 71 GLU A C 1
ATOM 521 O O . GLU A 1 71 ? 10.319 2.276 -6.084 1.00 90.81 71 GLU A O 1
ATOM 526 N N . GLN A 1 72 ? 9.476 0.451 -5.103 1.00 89.19 72 GLN A N 1
ATOM 527 C CA . GLN A 1 72 ? 10.271 -0.461 -5.914 1.00 89.19 72 GLN A CA 1
ATOM 528 C C . GLN A 1 72 ? 9.781 -0.544 -7.369 1.00 89.19 72 GLN A C 1
ATOM 530 O O . GLN A 1 72 ? 10.612 -0.705 -8.265 1.00 89.19 72 GLN A O 1
ATOM 535 N N . ALA A 1 73 ? 8.473 -0.446 -7.618 1.00 87.25 73 ALA A N 1
ATOM 536 C CA . ALA A 1 73 ? 7.903 -0.382 -8.962 1.00 87.25 73 ALA A CA 1
ATOM 537 C C . ALA A 1 73 ? 8.326 0.913 -9.676 1.00 87.25 73 ALA A C 1
ATOM 539 O O . ALA A 1 73 ? 8.843 0.852 -10.796 1.00 87.25 73 ALA A O 1
ATOM 540 N N . ASP A 1 74 ? 8.244 2.047 -8.979 1.00 85.00 74 ASP A N 1
ATOM 541 C CA . ASP A 1 74 ? 8.697 3.360 -9.438 1.00 85.00 74 ASP A CA 1
ATOM 542 C C . ASP A 1 74 ? 10.181 3.337 -9.829 1.00 85.00 74 ASP A C 1
ATOM 544 O O . ASP A 1 74 ? 10.560 3.817 -10.901 1.00 85.00 74 ASP A O 1
ATOM 548 N N . ASP A 1 75 ? 11.044 2.725 -9.012 1.00 84.25 75 ASP A N 1
ATOM 549 C CA . ASP A 1 75 ? 12.472 2.572 -9.319 1.00 84.25 75 ASP A CA 1
ATOM 550 C C . ASP A 1 75 ? 12.717 1.733 -10.592 1.00 84.25 75 ASP A C 1
ATOM 552 O O . ASP A 1 75 ? 13.697 1.954 -11.318 1.00 84.25 75 ASP A O 1
ATOM 556 N N . MET A 1 76 ? 11.831 0.776 -10.896 1.00 77.56 76 MET A N 1
ATOM 557 C CA . MET A 1 76 ? 11.892 -0.044 -12.112 1.00 77.56 76 MET A CA 1
ATOM 558 C C . MET A 1 76 ? 11.411 0.716 -13.359 1.00 77.56 76 MET A C 1
ATOM 560 O O . MET A 1 76 ? 11.975 0.501 -14.436 1.00 77.56 76 MET A O 1
ATOM 564 N N . GLY A 1 77 ? 10.428 1.612 -13.223 1.00 70.06 77 GLY A N 1
ATOM 565 C CA . GLY A 1 77 ? 9.937 2.496 -14.292 1.00 70.06 77 GLY A CA 1
ATOM 566 C C . GLY A 1 77 ? 10.816 3.736 -14.531 1.00 70.06 77 GLY A C 1
ATOM 567 O O . GLY A 1 77 ? 10.944 4.228 -15.656 1.00 70.06 77 GLY A O 1
ATOM 568 N N . ALA A 1 78 ? 11.499 4.226 -13.492 1.00 63.34 78 ALA A N 1
ATOM 569 C CA . ALA A 1 78 ? 12.432 5.355 -13.557 1.00 63.34 78 ALA A CA 1
ATOM 570 C C . ALA A 1 78 ? 13.820 4.968 -14.100 1.00 63.34 78 ALA A C 1
ATOM 572 O O . ALA A 1 78 ? 14.609 5.840 -14.499 1.00 63.34 78 ALA A O 1
ATOM 573 N N . ALA A 1 79 ? 14.139 3.671 -14.141 1.00 49.03 79 ALA A N 1
ATOM 574 C CA . ALA A 1 79 ? 15.349 3.176 -14.776 1.00 49.03 79 ALA A CA 1
ATOM 575 C C . ALA A 1 79 ? 15.280 3.392 -16.305 1.00 49.03 79 ALA A C 1
ATOM 577 O O . ALA A 1 79 ? 14.305 3.006 -16.950 1.00 49.03 79 ALA A O 1
ATOM 578 N N . PRO A 1 80 ? 16.309 3.990 -16.937 1.00 47.78 80 PRO A N 1
ATOM 579 C CA . PRO A 1 80 ? 16.337 4.114 -18.388 1.00 47.78 80 PRO A CA 1
ATOM 580 C C . PRO A 1 80 ? 16.395 2.718 -19.031 1.00 47.78 80 PRO A C 1
ATOM 582 O O . PRO A 1 80 ? 17.405 2.023 -18.896 1.00 47.78 80 PRO A O 1
ATOM 585 N N . GLN A 1 81 ? 15.312 2.343 -19.721 1.00 45.41 81 GLN A N 1
ATOM 586 C CA . GLN A 1 81 ? 15.186 1.133 -20.547 1.00 45.41 81 GLN A CA 1
ATOM 587 C C . GLN A 1 81 ? 16.073 1.223 -21.805 1.00 45.41 81 GLN A C 1
ATOM 589 O O . GLN A 1 81 ? 16.016 2.268 -22.502 1.00 45.41 81 GLN A O 1
#

Organism: NCBI:txid450378

Nearest PDB structures (foldseek):
  2hr5-assembly1_A  TM=7.700E-01  e=6.887E+00  Pyrococcus furiosus
  5los-assembly1_A  TM=6.228E-01  e=6.498E+00  Serendipita indica DSM 11827
  6tz5-assembly1_AA  TM=5.565E-01  e=8.200E+00  Homo sapiens

Sequence (81 aa):
MKKLIATASAAALGLALAACDSPAENQMEDQAEAVEDQTEMQAESLEDAGMEQQADMVEEQGEERSDMMEEQADDMGAAPQ

Secondary structure (DSS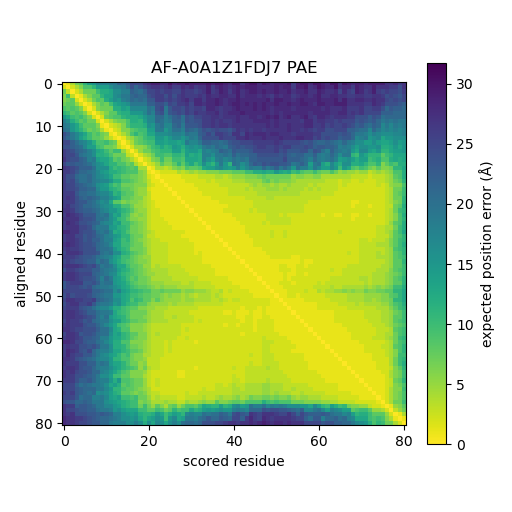P, 8-state):
-----SSSSHHHHHHHTTTSS-HHHHHHHHHHHHHHHHHHHHHHHHHHTT-HHHHHHHHHHHHHHHHHHHHHHHHHHHS--

Solvent-accessible surface area (backbone atoms only — not comparable to full-atom values): 4452 Å² total; per-residue (Å²): 142,90,88,84,87,86,84,73,72,70,63,65,59,63,57,57,63,60,32,66,64,32,80,64,22,54,54,31,41,56,49,17,52,54,44,35,55,52,23,47,59,50,18,53,56,28,41,78,70,70,35,51,75,60,13,54,56,37,38,54,54,21,50,58,50,22,52,57,32,42,56,50,18,50,55,58,20,71,42,90,122

pLDDT: mean 80.51, std 18.88, range [45.25, 97.5]

Radius of gyration: 21.07 Å; Cα contacts (8 Å, |Δi|>4): 62; chains: 1; bounding box: 33×36×67 Å

Mean predicted aligned error: 10.43 Å